Protein AF-A0A5K1UID8-F1 (afdb_monomer_lite)

Organism: Entamoeba histolytica (NCBI:txid5759)

Structure (mmCIF, N/CA/C/O backbone):
data_AF-A0A5K1UID8-F1
#
_entry.id   AF-A0A5K1UID8-F1
#
loop_
_atom_site.group_PDB
_atom_site.id
_atom_site.type_symbol
_atom_site.label_atom_id
_atom_site.label_alt_id
_atom_site.label_comp_id
_atom_site.label_asym_id
_atom_site.label_entity_id
_atom_site.label_seq_id
_atom_site.pdbx_PDB_ins_code
_atom_site.Cartn_x
_atom_site.Cartn_y
_atom_site.Cartn_z
_atom_site.occupancy
_atom_site.B_iso_or_equiv
_atom_site.auth_seq_id
_atom_site.auth_comp_id
_atom_site.auth_asym_id
_atom_site.auth_atom_id
_atom_site.pdbx_PDB_model_num
ATOM 1 N N . MET A 1 1 ? -21.980 35.650 22.341 1.00 39.50 1 MET A N 1
ATOM 2 C CA . MET A 1 1 ? -20.637 35.031 22.279 1.00 39.50 1 MET A CA 1
ATOM 3 C C . MET A 1 1 ? -20.771 33.694 21.567 1.00 39.50 1 MET A C 1
ATOM 5 O O . MET A 1 1 ? -21.326 32.776 22.148 1.00 39.50 1 MET A O 1
ATOM 9 N N . GLN A 1 2 ? -20.357 33.592 20.302 1.00 37.62 2 GLN A N 1
ATOM 10 C CA . GLN A 1 2 ? -20.292 32.296 19.619 1.00 37.62 2 GLN A CA 1
ATOM 11 C C . GLN A 1 2 ? -19.053 31.557 20.128 1.00 37.62 2 GLN A C 1
ATOM 13 O O . GLN A 1 2 ? -17.926 32.014 19.925 1.00 37.62 2 GLN A O 1
ATOM 18 N N . SER A 1 3 ? -19.278 30.456 20.845 1.00 41.44 3 SER A N 1
ATOM 19 C CA . SER A 1 3 ? -18.225 29.521 21.232 1.00 41.44 3 SER A CA 1
ATOM 20 C C . SER A 1 3 ? -17.534 29.035 19.960 1.00 41.44 3 SER A C 1
ATOM 22 O O . SER A 1 3 ? -18.151 28.397 19.108 1.00 41.44 3 SER A O 1
ATOM 24 N N . ARG A 1 4 ? -16.256 29.383 19.791 1.00 48.09 4 ARG A N 1
ATOM 25 C CA . ARG A 1 4 ? -15.415 28.764 18.768 1.00 48.09 4 ARG A CA 1
ATOM 26 C C . ARG A 1 4 ? -15.141 27.347 19.255 1.00 48.09 4 ARG A C 1
ATOM 28 O O . ARG A 1 4 ? -14.232 27.158 20.062 1.00 48.09 4 ARG A O 1
ATOM 35 N N . TYR A 1 5 ? -15.926 26.374 18.797 1.00 47.56 5 TYR A N 1
ATOM 36 C CA . TYR A 1 5 ? -15.582 24.966 18.955 1.00 47.56 5 TYR A CA 1
ATOM 37 C C . TYR A 1 5 ? -14.181 24.771 18.367 1.00 47.56 5 TYR A C 1
ATOM 39 O O . TYR A 1 5 ? -13.972 24.874 17.158 1.00 47.56 5 TYR A O 1
ATOM 47 N N . LYS A 1 6 ? -13.185 24.580 19.238 1.00 44.62 6 LYS A N 1
ATOM 48 C CA . LYS A 1 6 ? -11.867 24.110 18.821 1.00 44.62 6 LYS A CA 1
ATOM 49 C C . LYS A 1 6 ? -12.066 22.653 18.438 1.00 44.62 6 LYS A C 1
ATOM 51 O O . LYS A 1 6 ? -12.078 21.795 19.312 1.00 44.62 6 LYS A O 1
ATOM 56 N N . ILE A 1 7 ? -12.274 22.406 17.149 1.00 52.72 7 ILE A N 1
ATOM 57 C CA . ILE A 1 7 ? -12.273 21.057 16.591 1.00 52.72 7 ILE A CA 1
ATOM 58 C C . ILE A 1 7 ? -10.894 20.482 16.908 1.00 52.72 7 ILE A C 1
ATOM 60 O O . ILE A 1 7 ? -9.879 20.954 16.388 1.00 52.72 7 ILE A O 1
ATOM 64 N N . GLN A 1 8 ? -10.841 19.544 17.852 1.00 56.47 8 GLN A N 1
ATOM 65 C CA . GLN A 1 8 ? -9.625 18.784 18.080 1.00 56.47 8 GLN A CA 1
ATOM 66 C C . GLN A 1 8 ? -9.397 17.913 16.840 1.00 56.47 8 GLN A C 1
ATOM 68 O O . GLN A 1 8 ? -10.352 17.319 16.336 1.00 56.47 8 GLN A O 1
ATOM 73 N N . PRO A 1 9 ? -8.170 17.865 16.298 1.00 63.59 9 PRO A N 1
ATOM 74 C CA . PRO A 1 9 ? -7.879 16.971 15.191 1.00 63.59 9 PRO A CA 1
ATOM 75 C C . PRO A 1 9 ? -8.145 15.529 15.635 1.00 63.59 9 PRO A C 1
ATOM 77 O O . PRO A 1 9 ? -7.718 15.129 16.719 1.00 63.59 9 PRO A O 1
ATOM 80 N N . LEU A 1 10 ? -8.863 14.770 14.804 1.00 72.56 10 LEU A N 1
ATOM 81 C CA . LEU A 1 10 ? -9.119 13.353 15.054 1.00 72.56 10 LEU A CA 1
ATOM 82 C C . LEU A 1 10 ? -7.783 12.606 15.223 1.00 72.56 10 LEU A C 1
ATOM 84 O O . LEU A 1 10 ? -6.843 12.879 14.460 1.00 72.56 10 LEU A O 1
ATOM 88 N N . PRO A 1 11 ? -7.681 11.663 16.179 1.00 83.56 11 PRO A N 1
ATOM 89 C CA . PRO A 1 11 ? -6.499 10.823 16.330 1.00 83.56 11 PRO A CA 1
ATOM 90 C C . PRO A 1 11 ? -6.150 10.163 14.996 1.00 83.56 11 PRO A C 1
ATOM 92 O O . PRO A 1 11 ? -6.975 9.463 14.409 1.00 83.56 11 PRO A O 1
ATOM 95 N N . THR A 1 12 ? -4.946 10.437 14.498 1.00 88.62 12 THR A N 1
ATOM 96 C CA . THR A 1 12 ? -4.476 9.968 13.193 1.00 88.62 12 THR A CA 1
ATOM 97 C C . THR A 1 12 ? -3.297 9.028 13.382 1.00 88.62 12 THR A C 1
ATOM 99 O O . THR A 1 12 ? -2.334 9.378 14.062 1.00 88.62 12 THR A O 1
ATOM 102 N N . PHE A 1 13 ? -3.364 7.866 12.747 1.00 90.00 13 PHE A N 1
ATOM 103 C CA . PHE A 1 13 ? -2.338 6.834 12.765 1.00 90.00 13 PHE A CA 1
ATOM 104 C C . PHE A 1 13 ? -1.839 6.585 11.354 1.00 90.00 13 PHE A C 1
ATOM 106 O O . PHE A 1 13 ? -2.606 6.653 10.395 1.00 90.00 13 PHE A O 1
ATOM 113 N N . ILE A 1 14 ? -0.555 6.278 11.238 1.00 90.56 14 ILE A N 1
ATOM 114 C CA . ILE A 1 14 ? 0.063 5.874 9.982 1.00 90.56 14 ILE A CA 1
ATOM 115 C C . ILE A 1 14 ? 0.404 4.397 10.115 1.00 90.56 14 ILE A C 1
ATOM 117 O O . ILE A 1 14 ? 1.067 4.000 11.072 1.00 90.56 14 ILE A O 1
ATOM 121 N N . ILE A 1 15 ? -0.070 3.596 9.168 1.00 91.75 15 ILE A N 1
ATOM 122 C CA . ILE A 1 15 ? 0.307 2.193 9.045 1.00 91.75 15 ILE A CA 1
ATOM 123 C C . ILE A 1 15 ? 1.181 2.024 7.809 1.00 91.75 15 ILE A C 1
ATOM 125 O O . ILE A 1 15 ? 0.812 2.404 6.698 1.00 91.75 15 ILE A O 1
ATOM 129 N N . GLU A 1 16 ? 2.358 1.448 8.019 1.00 91.88 16 GLU A N 1
ATOM 130 C CA . GLU A 1 16 ? 3.262 1.100 6.931 1.00 91.88 16 GLU A CA 1
ATOM 131 C C . GLU A 1 16 ? 2.808 -0.219 6.298 1.00 91.88 16 GLU A C 1
ATOM 133 O O . GLU A 1 16 ? 2.591 -1.215 7.002 1.00 91.88 16 GLU A O 1
ATOM 138 N N . VAL A 1 17 ? 2.694 -0.232 4.971 1.00 92.00 17 VAL A N 1
ATOM 139 C CA . VAL A 1 17 ? 2.415 -1.436 4.181 1.00 92.00 17 VAL A CA 1
ATOM 140 C C . VAL A 1 17 ? 3.518 -1.680 3.161 1.00 92.00 17 VAL A C 1
ATOM 142 O O . VAL A 1 17 ? 4.075 -0.735 2.603 1.00 92.00 17 VAL A O 1
ATOM 145 N N . THR A 1 18 ? 3.840 -2.942 2.898 1.00 91.19 18 THR A N 1
ATOM 146 C CA . THR A 1 18 ? 4.693 -3.326 1.762 1.00 91.19 18 THR A CA 1
ATOM 147 C C . THR A 1 18 ? 3.890 -3.358 0.459 1.00 91.19 18 THR A C 1
ATOM 149 O O . THR A 1 18 ? 2.659 -3.288 0.462 1.00 91.19 18 THR A O 1
ATOM 152 N N . LEU A 1 19 ? 4.577 -3.484 -0.681 1.00 89.12 19 LEU A N 1
ATOM 153 C CA . LEU A 1 19 ? 3.916 -3.630 -1.980 1.00 89.12 19 LEU A CA 1
ATOM 154 C C . LEU A 1 19 ? 3.052 -4.902 -2.048 1.00 89.12 19 LEU A C 1
ATOM 156 O O . LEU A 1 19 ? 1.932 -4.847 -2.548 1.00 89.12 19 LEU A O 1
ATOM 160 N N . ASP A 1 20 ? 3.527 -6.017 -1.491 1.00 89.25 20 ASP A N 1
ATOM 161 C CA . ASP A 1 20 ? 2.752 -7.262 -1.412 1.00 89.25 20 ASP A CA 1
ATOM 162 C C . ASP A 1 20 ? 1.515 -7.098 -0.520 1.00 89.25 20 ASP A C 1
ATOM 164 O O . ASP A 1 20 ? 0.409 -7.485 -0.893 1.00 89.25 20 ASP A O 1
ATOM 168 N N . GLU A 1 21 ? 1.667 -6.460 0.643 1.00 92.00 21 GLU A N 1
ATOM 169 C CA . GLU A 1 21 ? 0.546 -6.168 1.542 1.00 92.00 21 GLU A CA 1
ATOM 170 C C . GLU A 1 21 ? -0.504 -5.267 0.877 1.00 92.00 21 GLU A C 1
ATOM 172 O O . GLU A 1 21 ? -1.702 -5.490 1.046 1.00 92.00 21 GLU A O 1
ATOM 177 N N . LEU A 1 22 ? -0.078 -4.285 0.076 1.00 90.75 22 LEU A N 1
ATOM 178 C CA . LEU A 1 22 ? -0.982 -3.398 -0.657 1.00 90.75 22 LEU A CA 1
ATOM 179 C C . LEU A 1 22 ? -1.880 -4.172 -1.638 1.00 90.75 22 LEU A C 1
ATOM 181 O O . LEU A 1 22 ? -3.071 -3.869 -1.756 1.00 90.75 22 LEU A O 1
ATOM 185 N N . PHE A 1 23 ? -1.314 -5.170 -2.324 1.00 88.94 23 PHE A N 1
ATOM 186 C CA . PHE A 1 23 ? -2.006 -6.005 -3.312 1.00 88.94 23 PHE A CA 1
ATOM 187 C C . PHE A 1 23 ? -2.558 -7.322 -2.745 1.00 88.94 23 PHE A C 1
ATOM 189 O O . PHE A 1 23 ? -3.042 -8.158 -3.512 1.00 88.94 23 PHE A O 1
ATOM 196 N N . SER A 1 24 ? -2.516 -7.514 -1.429 1.00 90.12 24 SER A N 1
ATOM 197 C CA . SER A 1 24 ? -3.116 -8.667 -0.756 1.00 90.12 24 SER A CA 1
ATOM 198 C C . SER A 1 24 ? -4.638 -8.527 -0.618 1.00 90.12 24 SER A C 1
ATOM 200 O O . SER A 1 24 ? -5.182 -7.422 -0.603 1.00 90.12 24 SER A O 1
ATOM 202 N N . ASP A 1 25 ? -5.337 -9.655 -0.463 1.00 91.06 25 ASP A N 1
ATOM 203 C CA . ASP A 1 25 ? -6.791 -9.674 -0.230 1.00 91.06 25 ASP A CA 1
ATOM 204 C C . ASP A 1 25 ? -7.161 -9.072 1.133 1.00 91.06 25 ASP A C 1
ATOM 206 O O . ASP A 1 25 ? -8.198 -8.423 1.282 1.00 91.06 25 ASP A O 1
ATOM 210 N N . SER A 1 26 ? -6.304 -9.256 2.138 1.00 94.00 26 SER A N 1
ATOM 211 C CA . SER A 1 26 ? -6.458 -8.655 3.461 1.00 94.00 26 SER A CA 1
ATOM 212 C C . SER A 1 26 ? -5.133 -8.567 4.204 1.00 94.00 26 SER A C 1
ATOM 214 O O . SER A 1 26 ? -4.280 -9.438 4.037 1.00 94.00 26 SER A O 1
ATOM 216 N N . ILE A 1 27 ? -5.010 -7.582 5.091 1.00 94.56 27 ILE A N 1
ATOM 217 C CA . ILE A 1 27 ? -3.907 -7.476 6.052 1.00 94.56 27 ILE A CA 1
ATOM 218 C C . ILE A 1 27 ? -4.445 -7.150 7.442 1.00 94.56 27 ILE A C 1
ATOM 220 O O . ILE A 1 27 ? -5.496 -6.525 7.575 1.00 94.56 27 ILE A O 1
ATOM 224 N N . THR A 1 28 ? -3.676 -7.502 8.469 1.00 95.62 28 THR A N 1
ATOM 225 C CA . THR A 1 28 ? -3.929 -7.065 9.844 1.00 95.62 28 THR A CA 1
ATOM 226 C C . THR A 1 28 ? -2.770 -6.195 10.309 1.00 95.62 28 THR A C 1
ATOM 228 O O . THR A 1 28 ? -1.611 -6.594 10.195 1.00 95.62 28 THR A O 1
ATOM 231 N N . LYS A 1 29 ? -3.072 -5.001 10.825 1.00 94.44 29 LYS A N 1
ATOM 232 C CA . LYS A 1 29 ? -2.088 -4.094 11.431 1.00 94.44 29 LYS A CA 1
ATOM 233 C C . LYS A 1 29 ? -2.525 -3.746 12.844 1.00 94.44 29 LYS A C 1
ATOM 235 O O . LYS A 1 29 ? -3.684 -3.406 13.061 1.00 94.44 29 LYS A O 1
ATOM 240 N N . THR A 1 30 ? -1.593 -3.798 13.781 1.00 93.62 30 THR A N 1
ATOM 241 C CA . THR A 1 30 ? -1.840 -3.419 15.172 1.00 93.62 30 THR A CA 1
ATOM 242 C C . THR A 1 30 ? -1.420 -1.970 15.385 1.00 93.62 30 THR A C 1
ATOM 244 O O . THR A 1 30 ? -0.309 -1.588 15.018 1.00 93.62 30 THR A O 1
ATOM 247 N N . ILE A 1 31 ? -2.293 -1.165 15.987 1.00 92.19 31 ILE A N 1
ATOM 248 C CA . ILE A 1 31 ? -1.972 0.192 16.449 1.00 92.19 31 ILE A CA 1
ATOM 249 C C . ILE A 1 31 ? -2.069 0.264 17.972 1.00 92.19 31 ILE A C 1
ATOM 251 O O . ILE A 1 31 ? -2.811 -0.499 18.588 1.00 92.19 31 ILE A O 1
ATOM 255 N N . GLU A 1 32 ? -1.350 1.203 18.579 1.00 91.31 32 GLU A N 1
ATOM 256 C CA . GLU A 1 32 ? -1.477 1.516 20.002 1.00 91.31 32 GLU A CA 1
ATOM 257 C C . GLU A 1 32 ? -2.296 2.800 20.181 1.00 91.31 32 GLU A C 1
ATOM 259 O O . GLU A 1 32 ? -1.949 3.848 19.637 1.00 91.31 32 GLU A O 1
ATOM 264 N N . TYR A 1 33 ? -3.384 2.734 20.948 1.00 87.06 33 TYR A N 1
ATOM 265 C CA . TYR A 1 33 ? -4.240 3.876 21.264 1.00 87.06 33 TYR A CA 1
ATOM 266 C C . TYR A 1 33 ? -4.686 3.827 22.725 1.00 87.06 33 TYR A C 1
ATOM 268 O O . TYR A 1 33 ? -5.260 2.837 23.170 1.00 87.06 33 TYR A O 1
ATOM 276 N N . ASN A 1 34 ? -4.442 4.908 23.475 1.00 86.56 34 ASN A N 1
ATOM 277 C CA . ASN A 1 34 ? -4.769 5.017 24.903 1.00 86.56 34 ASN A CA 1
ATOM 278 C C . ASN A 1 34 ? -4.269 3.818 25.737 1.00 86.56 34 ASN A C 1
ATOM 280 O O . ASN A 1 34 ? -5.002 3.293 26.573 1.00 86.56 34 ASN A O 1
ATOM 284 N N . SER A 1 35 ? -3.028 3.382 25.489 1.00 86.94 35 SER A N 1
ATOM 285 C CA . SER A 1 35 ? -2.397 2.224 26.145 1.00 86.94 35 SER A CA 1
ATOM 286 C C . SER A 1 35 ? -3.081 0.874 25.877 1.00 86.94 35 SER A C 1
ATOM 288 O O . SER A 1 35 ? -2.831 -0.098 26.590 1.00 86.94 35 SER A O 1
ATOM 290 N N . CYS A 1 36 ? -3.926 0.798 24.846 1.00 84.38 36 CYS A N 1
ATOM 291 C CA . CYS A 1 36 ? -4.514 -0.434 24.331 1.00 84.38 36 CYS A CA 1
ATOM 292 C C . CYS A 1 36 ? -3.968 -0.732 22.933 1.00 84.38 36 CYS A C 1
ATOM 294 O O . CYS A 1 36 ? -3.801 0.176 22.118 1.00 84.38 36 CYS A O 1
ATOM 296 N N . TYR A 1 37 ? -3.759 -2.012 22.632 1.00 90.44 37 TYR A N 1
ATOM 297 C CA . TYR A 1 37 ? -3.462 -2.468 21.277 1.00 90.44 37 TYR A CA 1
ATOM 298 C C . TYR A 1 37 ? -4.759 -2.807 20.546 1.00 90.44 37 TYR A C 1
ATOM 300 O O . TYR A 1 37 ? -5.635 -3.475 21.097 1.00 90.44 37 TYR A O 1
ATOM 308 N N . ILE A 1 38 ? -4.884 -2.322 19.315 1.00 89.94 38 ILE A N 1
ATOM 309 C CA . ILE A 1 38 ? -6.054 -2.522 18.464 1.00 89.94 38 ILE A CA 1
ATOM 310 C C . ILE A 1 38 ? -5.583 -3.167 17.172 1.00 89.94 38 ILE A C 1
ATOM 312 O O . ILE A 1 38 ? -4.796 -2.570 16.437 1.00 89.94 38 ILE A O 1
ATOM 316 N N . ASP A 1 39 ? -6.107 -4.350 16.876 1.00 92.81 39 ASP A N 1
ATOM 317 C CA . ASP A 1 39 ? -5.901 -5.000 15.589 1.00 92.81 39 ASP A CA 1
ATOM 318 C C . ASP A 1 39 ? -6.915 -4.479 14.571 1.00 92.81 39 ASP A C 1
ATOM 320 O O . ASP A 1 39 ? -8.130 -4.563 14.759 1.00 92.81 39 ASP A O 1
ATOM 324 N N . ILE A 1 40 ? -6.403 -3.940 13.470 1.00 91.19 40 ILE A N 1
ATOM 325 C CA . ILE A 1 40 ? -7.187 -3.430 12.352 1.00 91.19 40 ILE A CA 1
ATOM 326 C C . ILE A 1 40 ? -7.066 -4.430 11.212 1.00 91.19 40 ILE A C 1
ATOM 328 O O . ILE A 1 40 ? -5.987 -4.592 10.641 1.00 91.19 40 ILE A O 1
ATOM 332 N N . ASN A 1 41 ? -8.176 -5.073 10.861 1.00 93.12 41 ASN A N 1
ATOM 333 C CA . ASN A 1 41 ? -8.262 -5.894 9.659 1.00 93.12 41 ASN A CA 1
ATOM 334 C C . ASN A 1 41 ? -8.697 -5.023 8.473 1.00 93.12 41 ASN A C 1
ATOM 336 O O . ASN A 1 41 ? -9.725 -4.347 8.533 1.00 93.12 41 ASN A O 1
ATOM 340 N N . ILE A 1 42 ? -7.904 -5.032 7.407 1.00 92.69 42 ILE A N 1
ATOM 341 C CA . ILE A 1 42 ? -8.082 -4.197 6.221 1.00 92.69 42 ILE A CA 1
ATOM 342 C C . ILE A 1 42 ? -8.239 -5.122 5.026 1.00 92.69 42 ILE A C 1
ATOM 344 O O . ILE A 1 42 ? -7.276 -5.740 4.576 1.00 92.69 42 ILE A O 1
ATOM 348 N N . SER A 1 43 ? -9.454 -5.208 4.496 1.00 91.88 43 SER A N 1
ATOM 349 C CA . SER A 1 43 ? -9.736 -5.967 3.277 1.00 91.88 43 SER A CA 1
ATOM 350 C C . SER A 1 43 ? -9.407 -5.134 2.041 1.00 91.88 43 SER A C 1
ATOM 352 O O . SER A 1 43 ? -9.847 -3.997 1.937 1.00 91.88 43 SER A O 1
ATOM 354 N N . ASN A 1 44 ? -8.698 -5.700 1.069 1.00 90.00 44 ASN A N 1
ATOM 355 C CA . ASN A 1 44 ? -8.267 -5.033 -0.163 1.00 90.00 44 ASN A CA 1
ATOM 356 C C . ASN A 1 44 ? -7.578 -3.670 0.085 1.00 90.00 44 ASN A C 1
ATOM 358 O O . ASN A 1 44 ? -8.121 -2.631 -0.309 1.00 90.00 44 ASN A O 1
ATOM 362 N N . PRO A 1 45 ? -6.383 -3.634 0.706 1.00 90.25 45 PRO A N 1
ATOM 363 C CA . PRO A 1 45 ? -5.713 -2.391 1.107 1.00 90.25 45 PRO A CA 1
ATOM 364 C C . PRO A 1 45 ? -5.520 -1.378 -0.030 1.00 90.25 45 PRO A C 1
ATOM 366 O O . PRO A 1 45 ? -5.626 -0.172 0.196 1.00 90.25 45 PRO A O 1
ATOM 369 N N . LYS A 1 46 ? -5.351 -1.853 -1.273 1.00 88.25 46 LYS A N 1
ATOM 370 C CA . LYS A 1 46 ? -5.331 -1.044 -2.508 1.00 88.25 46 LYS A CA 1
ATOM 371 C C . LYS A 1 46 ? -6.535 -0.111 -2.716 1.00 88.25 46 LYS A C 1
ATOM 373 O O . LYS A 1 46 ? -6.481 0.782 -3.555 1.00 88.25 46 LYS A O 1
ATOM 378 N N . ASN A 1 47 ? -7.629 -0.294 -1.980 1.00 86.88 47 ASN A N 1
ATOM 379 C CA . ASN A 1 47 ? -8.805 0.573 -2.053 1.00 86.88 47 ASN A CA 1
ATOM 380 C C . ASN A 1 47 ? -8.738 1.779 -1.098 1.00 86.88 47 ASN A C 1
ATOM 382 O O . ASN A 1 47 ? -9.562 2.683 -1.216 1.00 86.88 47 ASN A O 1
ATOM 386 N N . TYR A 1 48 ? -7.765 1.824 -0.183 1.00 83.56 48 TYR A N 1
ATOM 387 C CA . TYR A 1 48 ? -7.680 2.810 0.903 1.00 83.56 48 TYR A CA 1
ATOM 388 C C . TYR A 1 48 ? -6.435 3.704 0.810 1.00 83.56 48 TYR A C 1
ATOM 390 O O . TYR A 1 48 ? -5.762 3.991 1.798 1.00 83.56 48 TYR A O 1
ATOM 398 N N . LEU A 1 49 ? -6.117 4.157 -0.400 1.00 76.31 49 LEU A N 1
ATOM 399 C CA . LEU A 1 49 ? -4.845 4.819 -0.724 1.00 76.31 49 LEU A CA 1
ATOM 400 C C . LEU A 1 49 ? -4.691 6.224 -0.126 1.00 76.31 49 LEU A C 1
ATOM 402 O O . LEU A 1 49 ? -3.578 6.719 0.014 1.00 76.31 49 LEU A O 1
ATOM 406 N N . GLU A 1 50 ? -5.802 6.865 0.234 1.00 74.50 50 GLU A N 1
ATOM 407 C CA . GLU A 1 50 ? -5.821 8.165 0.922 1.00 74.50 50 GLU A CA 1
ATOM 408 C C . GLU A 1 50 ? -6.055 8.023 2.436 1.00 74.50 50 GLU A C 1
ATOM 410 O O . GLU A 1 50 ? -6.212 9.020 3.143 1.00 74.50 50 GLU A O 1
ATOM 415 N N . GLY A 1 51 ? -6.071 6.786 2.938 1.00 83.31 51 GLY A N 1
ATOM 416 C CA . GLY A 1 51 ? -6.486 6.463 4.293 1.00 83.31 51 GLY A CA 1
ATOM 417 C C . GLY A 1 51 ? -7.991 6.230 4.433 1.00 83.31 51 GLY A C 1
ATOM 418 O O . GLY A 1 51 ? -8.768 6.325 3.481 1.00 83.31 51 GLY A O 1
ATOM 419 N N . PHE A 1 52 ? -8.402 5.872 5.641 1.00 85.19 52 PHE A N 1
ATOM 420 C CA . PHE A 1 52 ? -9.775 5.532 5.993 1.00 85.19 52 PHE A CA 1
ATOM 421 C C . PHE A 1 52 ? -10.031 5.787 7.476 1.00 85.19 52 PHE A C 1
ATOM 423 O O . PHE A 1 52 ? -9.108 5.980 8.263 1.00 85.19 52 PHE A O 1
ATOM 430 N N . SER A 1 53 ? -11.301 5.802 7.865 1.00 87.06 53 SER A N 1
ATOM 431 C CA . SER A 1 53 ? -11.701 5.965 9.260 1.00 87.06 53 SER A CA 1
ATOM 432 C C . SER A 1 53 ? -12.202 4.650 9.833 1.00 87.06 53 SER A C 1
ATOM 434 O O . SER A 1 53 ? -12.905 3.904 9.152 1.00 87.06 53 SER A O 1
ATOM 436 N N . ILE A 1 54 ? -11.889 4.407 11.102 1.00 84.75 54 ILE A N 1
ATOM 437 C CA . ILE A 1 54 ? -12.466 3.316 11.887 1.00 84.75 54 ILE A CA 1
ATOM 438 C C . ILE A 1 54 ? -13.135 3.875 13.138 1.00 84.75 54 ILE A C 1
ATOM 440 O O . ILE A 1 54 ? -12.681 4.869 13.706 1.00 84.75 54 ILE A O 1
ATOM 444 N N . CYS A 1 55 ? -14.206 3.223 13.579 1.00 82.19 55 CYS A N 1
ATOM 445 C CA . CYS A 1 55 ? -14.849 3.528 14.851 1.00 82.19 55 CYS A CA 1
ATOM 446 C C . CYS A 1 55 ? -14.324 2.569 15.922 1.00 82.19 55 CYS A C 1
ATOM 448 O O . CYS A 1 55 ? -14.420 1.353 15.759 1.00 82.19 55 CYS A O 1
ATOM 450 N N . PHE A 1 56 ? -13.802 3.103 17.025 1.00 81.94 56 PHE A N 1
ATOM 451 C CA . PHE A 1 56 ? -13.326 2.316 18.159 1.00 81.94 56 PHE A CA 1
ATOM 452 C C . PHE A 1 56 ? -13.681 2.999 19.481 1.00 81.94 56 PHE A C 1
ATOM 454 O O . PHE A 1 56 ? -13.356 4.167 19.681 1.00 81.94 56 PHE A O 1
ATOM 461 N N . ALA A 1 57 ? -14.339 2.270 20.390 1.00 78.56 57 ALA A N 1
ATOM 462 C CA . ALA A 1 57 ? -14.717 2.751 21.725 1.00 78.56 57 ALA A CA 1
ATOM 463 C C . ALA A 1 57 ? -15.347 4.164 21.714 1.00 78.56 57 ALA A C 1
ATOM 465 O O . ALA A 1 57 ? -14.899 5.061 22.426 1.00 78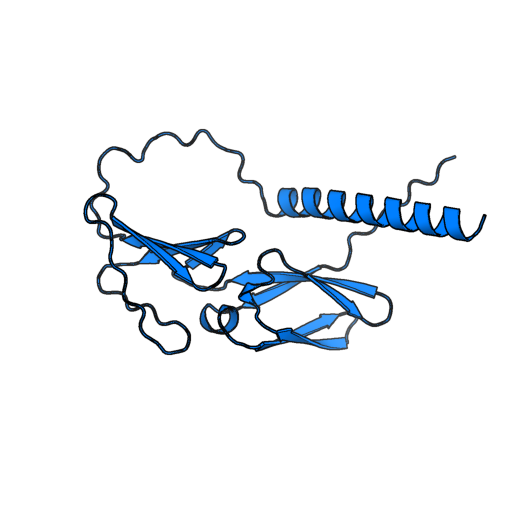.56 57 ALA A O 1
ATOM 466 N N . SER A 1 58 ? -16.352 4.367 20.853 1.00 79.25 58 SER A N 1
ATOM 467 C CA . SER A 1 58 ? -17.056 5.647 20.645 1.00 79.25 58 SER A CA 1
ATOM 468 C C . SER A 1 58 ? -16.206 6.800 20.087 1.00 79.25 58 SER A C 1
ATOM 470 O O . SER A 1 58 ? -1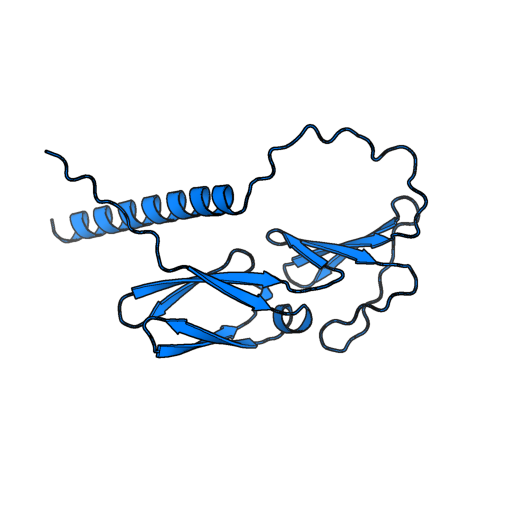6.676 7.933 20.043 1.00 79.25 58 SER A O 1
ATOM 472 N N . ASN A 1 59 ? -14.984 6.526 19.625 1.00 80.62 59 ASN A N 1
ATOM 473 C CA . ASN A 1 59 ? -14.118 7.481 18.937 1.00 80.62 59 ASN A CA 1
ATOM 474 C C . ASN A 1 59 ? -13.965 7.112 17.459 1.00 80.62 59 ASN A C 1
ATOM 476 O O . ASN A 1 59 ? -14.020 5.938 17.087 1.00 80.62 59 ASN A O 1
ATOM 480 N N . VAL A 1 60 ? -13.722 8.119 16.622 1.00 84.06 60 VAL A N 1
ATOM 481 C CA . VAL A 1 60 ? -13.320 7.928 15.225 1.00 84.06 60 VAL A CA 1
ATOM 482 C C . VAL A 1 60 ? -11.809 8.100 15.137 1.00 84.06 60 VAL A C 1
ATOM 484 O O . VAL A 1 60 ? -11.279 9.156 15.480 1.00 84.06 60 VAL A O 1
ATOM 487 N N . LEU A 1 61 ? -11.117 7.060 14.679 1.00 87.25 61 LEU A N 1
ATOM 488 C CA . LEU A 1 61 ? -9.681 7.085 14.415 1.00 87.25 61 LEU A CA 1
ATOM 489 C C . LEU A 1 61 ? -9.466 7.189 12.906 1.00 87.25 61 LEU A C 1
ATOM 491 O O . LEU A 1 61 ? -10.159 6.530 12.128 1.00 87.25 61 LEU A O 1
ATOM 495 N N . PHE A 1 62 ? -8.512 8.013 12.489 1.00 88.94 62 PHE A N 1
ATOM 496 C CA . PHE A 1 62 ? -8.116 8.130 11.091 1.00 88.94 62 PHE A CA 1
ATOM 497 C C . PHE A 1 62 ? -6.843 7.325 10.844 1.00 88.94 62 PHE A C 1
ATOM 499 O O . PHE A 1 62 ? -5.859 7.478 11.562 1.00 88.94 62 PHE A O 1
ATOM 506 N N . ILE A 1 63 ? -6.863 6.464 9.836 1.00 89.75 63 ILE A N 1
ATOM 507 C CA . ILE A 1 63 ? -5.766 5.574 9.474 1.00 89.75 63 ILE A CA 1
ATOM 508 C C . ILE A 1 63 ? -5.261 5.985 8.097 1.00 89.75 63 ILE A C 1
ATOM 510 O O . ILE A 1 63 ? -6.014 5.961 7.130 1.00 89.75 63 ILE A O 1
ATOM 514 N N . ILE A 1 64 ? -3.989 6.347 7.997 1.00 89.19 64 ILE A N 1
ATOM 515 C CA . ILE A 1 64 ? -3.299 6.642 6.741 1.00 89.19 64 ILE A CA 1
ATOM 516 C C . ILE A 1 64 ? -2.446 5.432 6.384 1.00 89.19 64 ILE A C 1
ATOM 518 O O . ILE A 1 64 ? -1.688 4.936 7.216 1.00 89.19 64 ILE A O 1
ATOM 522 N N . ILE A 1 65 ? -2.558 4.975 5.139 1.00 88.31 65 ILE A N 1
ATOM 523 C CA . ILE A 1 65 ? -1.704 3.921 4.599 1.00 88.31 65 ILE A CA 1
ATOM 524 C C . ILE A 1 65 ? -0.491 4.570 3.940 1.00 88.31 65 ILE A C 1
ATOM 526 O O . ILE A 1 65 ? -0.639 5.396 3.040 1.00 88.31 65 ILE A O 1
ATOM 530 N N . GLU A 1 66 ? 0.705 4.178 4.368 1.00 89.12 66 GLU A N 1
ATOM 531 C CA . GLU A 1 66 ? 1.961 4.594 3.750 1.00 89.12 66 GLU A CA 1
ATOM 532 C C . GLU A 1 66 ? 2.675 3.381 3.149 1.00 89.12 66 GLU A C 1
ATOM 534 O O . GLU A 1 66 ? 2.928 2.387 3.829 1.00 89.12 66 GLU A O 1
ATOM 539 N N . LEU A 1 67 ? 2.993 3.453 1.854 1.00 89.44 67 LEU A N 1
ATOM 540 C CA . LEU A 1 67 ? 3.754 2.404 1.182 1.00 89.44 67 LEU A CA 1
ATOM 541 C C . LEU A 1 67 ? 5.234 2.523 1.550 1.00 89.44 67 LEU A C 1
ATOM 543 O O . LEU A 1 67 ? 5.890 3.508 1.206 1.00 89.44 67 LEU A O 1
ATOM 547 N N . LYS A 1 68 ? 5.769 1.475 2.168 1.00 89.19 68 LYS A N 1
ATOM 548 C CA . LYS A 1 68 ? 7.191 1.316 2.447 1.00 89.19 68 LYS A CA 1
ATOM 549 C C . LYS A 1 68 ? 7.817 0.408 1.403 1.00 89.19 68 LYS A C 1
ATOM 551 O O . LYS A 1 68 ? 7.861 -0.811 1.559 1.00 89.19 68 LYS A O 1
ATOM 556 N N . ASP A 1 69 ? 8.302 1.022 0.332 1.00 86.25 69 ASP A N 1
ATOM 557 C CA . ASP A 1 69 ? 8.958 0.324 -0.765 1.00 86.25 69 ASP A CA 1
ATOM 558 C C . ASP A 1 69 ? 10.181 1.112 -1.261 1.00 86.25 69 A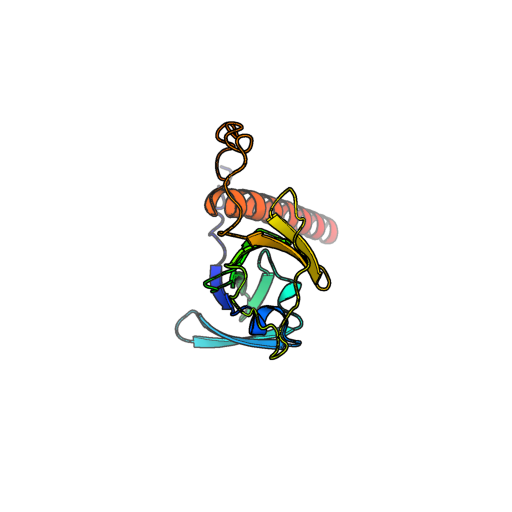SP A C 1
ATOM 560 O O . ASP A 1 69 ? 10.220 2.343 -1.221 1.00 86.25 69 ASP A O 1
ATOM 564 N N . ASN A 1 70 ? 11.217 0.394 -1.698 1.00 81.94 70 ASN A N 1
ATOM 565 C CA . ASN A 1 70 ? 12.473 0.998 -2.156 1.00 81.94 70 ASN A CA 1
ATOM 566 C C . ASN A 1 70 ? 12.411 1.466 -3.618 1.00 81.94 70 ASN A C 1
ATOM 568 O O . ASN A 1 70 ? 13.255 2.250 -4.058 1.00 81.94 70 ASN A O 1
ATOM 572 N N . ILE A 1 71 ? 11.453 0.947 -4.382 1.00 84.38 71 ILE A N 1
ATOM 573 C CA . ILE A 1 71 ? 11.270 1.202 -5.808 1.00 84.38 71 ILE A CA 1
ATOM 574 C C . ILE A 1 71 ? 10.097 2.151 -5.996 1.00 84.38 71 ILE A C 1
ATOM 576 O O . ILE A 1 71 ? 10.236 3.133 -6.724 1.00 84.38 71 ILE A O 1
ATOM 580 N N . PHE A 1 72 ? 8.968 1.867 -5.344 1.00 87.19 72 PHE A N 1
ATOM 581 C CA . PHE A 1 72 ? 7.711 2.570 -5.562 1.00 87.19 72 PHE A CA 1
ATOM 582 C C . PHE A 1 72 ? 7.373 3.570 -4.462 1.00 87.19 72 PHE A C 1
ATOM 584 O O . PHE A 1 72 ? 7.597 3.357 -3.276 1.00 87.19 72 PHE A O 1
ATOM 591 N N . LYS A 1 73 ? 6.735 4.659 -4.880 1.00 87.62 73 LYS A N 1
ATOM 592 C CA . LYS A 1 73 ? 6.040 5.611 -4.023 1.00 87.62 73 LYS A CA 1
ATOM 593 C C . LYS A 1 73 ? 4.584 5.674 -4.441 1.00 87.62 73 LYS A C 1
ATOM 595 O O . LYS A 1 73 ? 4.280 5.854 -5.621 1.00 87.62 73 LYS A O 1
ATOM 600 N N . LEU A 1 74 ? 3.694 5.569 -3.465 1.00 85.50 74 LEU A N 1
ATOM 601 C CA . LEU A 1 74 ? 2.263 5.725 -3.673 1.00 85.50 74 LEU A CA 1
ATOM 602 C C . LEU A 1 74 ? 1.887 7.214 -3.641 1.00 85.50 74 LEU A C 1
ATOM 604 O O . LEU A 1 74 ? 2.255 7.940 -2.718 1.00 85.50 74 LEU A O 1
ATOM 608 N N . LYS A 1 75 ? 1.166 7.679 -4.663 1.00 83.88 75 LYS A N 1
ATOM 609 C CA . LYS A 1 75 ? 0.636 9.042 -4.785 1.00 83.88 75 LYS A CA 1
ATOM 610 C C . LYS A 1 75 ? -0.827 8.967 -5.214 1.00 83.88 75 LYS A C 1
ATOM 612 O O . LYS A 1 75 ? -1.123 8.846 -6.399 1.00 83.88 75 LYS A O 1
ATOM 617 N N . GLY A 1 76 ? -1.745 9.031 -4.250 1.00 81.69 76 GLY A N 1
ATOM 618 C CA . GLY A 1 76 ? -3.166 8.805 -4.523 1.00 81.69 76 GLY A CA 1
ATOM 619 C C . GLY A 1 76 ? -3.372 7.404 -5.100 1.00 81.69 76 GLY A C 1
ATOM 620 O O . GLY A 1 76 ? -2.925 6.428 -4.510 1.00 81.69 76 GLY A O 1
ATOM 621 N N . ASN A 1 77 ? -3.981 7.303 -6.280 1.00 84.44 77 ASN A N 1
ATOM 622 C CA . ASN A 1 77 ? -4.188 6.035 -6.986 1.00 84.44 77 ASN A CA 1
ATOM 623 C C . ASN A 1 77 ? -3.067 5.645 -7.960 1.00 84.44 77 ASN A C 1
ATOM 625 O O . ASN A 1 77 ? -3.282 4.825 -8.858 1.00 84.44 77 ASN A O 1
ATOM 629 N N . GLU A 1 78 ? -1.881 6.229 -7.800 1.00 88.31 78 GLU A N 1
ATOM 630 C CA . GLU A 1 78 ? -0.750 5.998 -8.688 1.00 88.31 78 GLU A CA 1
ATOM 631 C C . GLU A 1 78 ? 0.478 5.486 -7.926 1.00 88.31 78 GLU A C 1
ATOM 633 O O . GLU A 1 78 ? 0.885 6.059 -6.916 1.00 88.31 78 GLU A O 1
ATOM 638 N N . LEU A 1 79 ? 1.103 4.426 -8.436 1.00 88.69 79 LEU A N 1
ATOM 639 C CA . LEU A 1 79 ? 2.397 3.923 -7.980 1.00 88.69 79 LEU A CA 1
ATOM 640 C C . LEU A 1 79 ? 3.483 4.409 -8.928 1.00 88.69 79 LEU A C 1
ATOM 642 O O . LEU A 1 79 ? 3.523 4.007 -10.086 1.00 88.69 79 LEU A O 1
ATOM 646 N N . HIS A 1 80 ? 4.378 5.249 -8.428 1.00 88.88 80 HIS A N 1
ATOM 647 C CA . HIS A 1 80 ? 5.487 5.807 -9.194 1.00 88.88 80 HIS A CA 1
ATOM 648 C C . HIS A 1 80 ? 6.787 5.185 -8.720 1.00 88.88 80 HIS A C 1
ATOM 650 O O . HIS A 1 80 ? 7.109 5.297 -7.539 1.00 88.88 80 HIS A O 1
ATOM 656 N N . GLY A 1 81 ? 7.545 4.556 -9.608 1.00 88.44 81 GLY A N 1
ATOM 657 C CA . GLY A 1 81 ? 8.804 3.927 -9.237 1.00 88.44 81 GLY A CA 1
ATOM 658 C C . GLY A 1 81 ? 9.912 4.083 -10.261 1.00 88.44 81 GLY A C 1
ATOM 659 O O . GLY A 1 81 ? 9.681 4.442 -11.414 1.00 88.44 81 GLY A O 1
ATOM 660 N N . TYR A 1 82 ? 11.132 3.794 -9.818 1.00 87.25 82 TYR A N 1
ATOM 661 C CA . TYR A 1 82 ? 12.326 3.816 -10.661 1.00 87.25 82 TYR A CA 1
ATOM 662 C C . TYR A 1 82 ? 13.103 2.513 -10.505 1.00 87.25 82 TYR A C 1
ATOM 664 O O . TYR A 1 82 ? 13.544 2.200 -9.397 1.00 87.25 82 TYR A O 1
ATOM 672 N N . CYS A 1 83 ? 13.363 1.808 -11.601 1.00 85.81 83 CYS A N 1
ATOM 673 C CA . CYS A 1 83 ? 14.138 0.566 -11.593 1.00 85.81 83 CYS A CA 1
ATOM 674 C C . CYS A 1 83 ? 15.261 0.594 -12.634 1.00 85.81 83 CYS A C 1
ATOM 676 O O . CYS A 1 83 ? 15.279 1.434 -13.535 1.00 85.81 83 CYS A O 1
ATOM 678 N N . THR A 1 84 ? 16.218 -0.316 -12.500 1.00 83.75 84 THR A N 1
ATOM 679 C CA . THR A 1 84 ? 17.127 -0.655 -13.604 1.00 83.75 84 THR A CA 1
ATOM 680 C C . THR A 1 84 ? 16.500 -1.745 -14.471 1.00 83.75 84 THR A C 1
ATOM 682 O O . THR A 1 84 ? 15.546 -2.407 -14.059 1.00 83.75 84 THR A O 1
ATOM 685 N N . SER A 1 85 ? 17.026 -1.920 -15.679 1.00 76.25 85 SER A N 1
ATOM 686 C CA . SER A 1 85 ? 16.569 -2.930 -16.646 1.00 76.25 85 SER A CA 1
ATOM 687 C C . SER A 1 85 ? 16.605 -4.363 -16.100 1.00 76.25 85 SER A C 1
ATOM 689 O O . SER A 1 85 ? 15.693 -5.146 -16.362 1.00 76.25 85 SER A O 1
ATOM 691 N N . ASP A 1 86 ? 17.604 -4.675 -15.274 1.00 79.25 86 ASP A N 1
ATOM 692 C CA . ASP A 1 86 ? 17.800 -6.013 -14.708 1.00 79.25 86 ASP A CA 1
ATOM 693 C C . ASP A 1 86 ? 17.139 -6.216 -13.335 1.00 79.25 86 ASP A C 1
ATOM 695 O O . ASP A 1 86 ? 17.186 -7.318 -12.785 1.00 79.25 86 ASP A O 1
ATOM 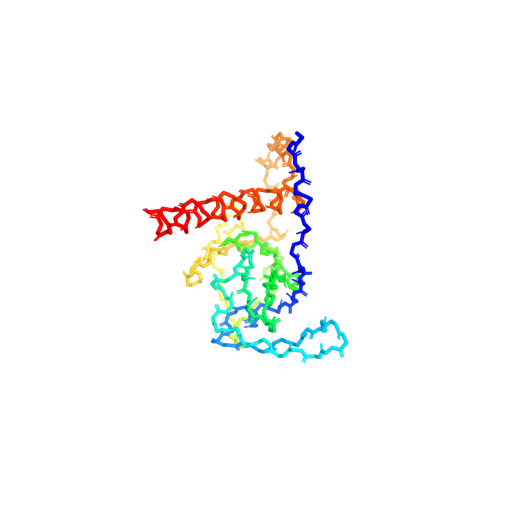699 N N . GLN A 1 87 ? 16.534 -5.178 -12.743 1.00 81.94 87 GLN A N 1
ATOM 700 C CA . GLN A 1 87 ? 15.948 -5.271 -11.406 1.00 81.94 87 GLN A CA 1
ATOM 701 C C . GLN A 1 87 ? 14.606 -6.022 -11.455 1.00 81.94 87 GLN A C 1
ATOM 703 O O . GLN A 1 87 ? 13.633 -5.500 -12.004 1.00 81.94 87 GLN A O 1
ATOM 708 N N . PRO A 1 88 ? 14.496 -7.227 -10.859 1.00 80.81 88 PRO A N 1
ATOM 709 C CA . PRO A 1 88 ? 13.223 -7.923 -10.802 1.00 80.81 88 PRO A CA 1
ATOM 710 C C . PRO A 1 88 ? 12.287 -7.198 -9.834 1.00 80.81 88 PRO A C 1
ATOM 712 O O . PRO A 1 88 ? 12.667 -6.878 -8.709 1.00 80.81 88 PRO A O 1
ATOM 715 N N . ILE A 1 89 ? 11.044 -6.990 -10.255 1.00 82.00 89 ILE A N 1
ATOM 716 C CA . ILE A 1 89 ? 9.971 -6.527 -9.375 1.00 82.00 89 ILE A CA 1
ATOM 717 C C . ILE A 1 89 ? 9.015 -7.689 -9.183 1.00 82.00 89 ILE A C 1
ATOM 719 O O . ILE A 1 89 ? 8.568 -8.315 -10.148 1.00 82.00 89 ILE A O 1
ATOM 723 N N . ILE A 1 90 ? 8.739 -7.988 -7.923 1.00 81.94 90 ILE A N 1
ATOM 724 C CA . ILE A 1 90 ? 7.891 -9.093 -7.510 1.00 81.94 90 ILE A CA 1
ATOM 725 C C . ILE A 1 90 ? 6.702 -8.486 -6.775 1.00 81.94 90 ILE A C 1
ATOM 727 O O . ILE A 1 90 ? 6.894 -7.640 -5.909 1.00 81.94 90 ILE A O 1
ATOM 731 N N . ILE A 1 91 ? 5.494 -8.894 -7.160 1.00 80.19 91 ILE A N 1
ATOM 732 C CA . ILE A 1 91 ? 4.247 -8.524 -6.484 1.00 80.19 91 ILE A CA 1
ATOM 733 C C . ILE A 1 91 ? 3.471 -9.812 -6.230 1.00 80.19 91 ILE A C 1
ATOM 735 O O . ILE A 1 91 ? 3.236 -10.589 -7.160 1.00 80.19 91 ILE A O 1
ATOM 739 N N . ASN A 1 92 ? 3.100 -10.062 -4.977 1.00 76.19 92 ASN A N 1
ATOM 740 C CA . ASN A 1 92 ? 2.452 -11.291 -4.515 1.00 76.19 92 ASN A CA 1
ATOM 741 C C . ASN A 1 92 ? 3.216 -12.553 -4.957 1.00 76.19 92 ASN A C 1
ATOM 743 O O . ASN A 1 92 ? 2.635 -13.513 -5.469 1.00 76.19 92 ASN A O 1
ATOM 747 N N . GLY A 1 93 ? 4.548 -12.523 -4.846 1.00 75.12 93 GLY A N 1
ATOM 748 C CA . GLY A 1 93 ? 5.422 -13.629 -5.255 1.00 75.12 93 GLY A CA 1
ATOM 749 C C . GLY A 1 93 ? 5.524 -13.859 -6.770 1.00 75.12 9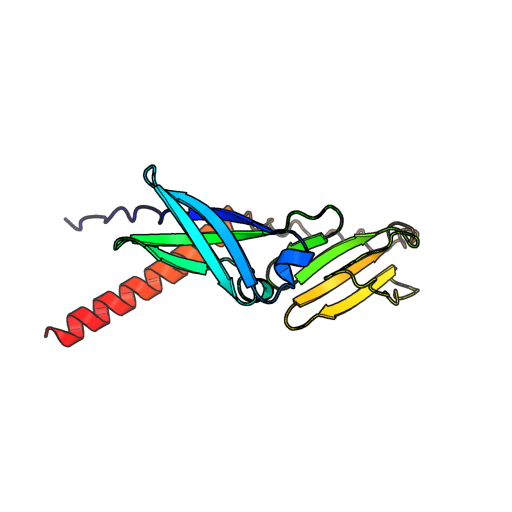3 GLY A C 1
ATOM 750 O O . GLY A 1 93 ? 6.224 -14.775 -7.201 1.00 75.12 93 GLY A O 1
ATOM 751 N N . LYS A 1 94 ? 4.870 -13.036 -7.600 1.00 82.00 94 LYS A N 1
ATOM 752 C CA . LYS A 1 94 ? 4.949 -13.118 -9.063 1.00 82.00 94 LYS A CA 1
ATOM 753 C C . LYS A 1 94 ? 5.885 -12.049 -9.602 1.00 82.00 94 LYS A C 1
ATOM 755 O O . LYS A 1 94 ? 5.714 -10.866 -9.318 1.00 82.00 94 LYS A O 1
ATOM 760 N N . LYS A 1 95 ? 6.854 -12.465 -10.420 1.00 83.50 95 LYS A N 1
ATOM 761 C CA . LYS A 1 95 ? 7.691 -11.533 -11.179 1.00 83.50 95 LYS A CA 1
ATOM 762 C C . LYS A 1 95 ? 6.813 -10.798 -12.189 1.00 83.50 95 LYS A C 1
ATOM 764 O O . LYS A 1 95 ? 6.111 -11.429 -12.978 1.00 83.50 95 LYS A O 1
ATOM 769 N N . ILE A 1 96 ? 6.855 -9.474 -12.153 1.00 80.94 96 ILE A N 1
ATOM 770 C CA . ILE A 1 96 ? 6.130 -8.631 -13.091 1.00 80.94 96 ILE A CA 1
ATOM 771 C C . ILE A 1 96 ? 7.053 -8.279 -14.251 1.00 80.94 96 ILE A C 1
ATOM 773 O O . ILE A 1 96 ? 8.143 -7.745 -14.057 1.00 80.94 96 ILE A O 1
ATOM 777 N N . GLU A 1 97 ? 6.595 -8.572 -15.463 1.00 80.94 97 GLU A N 1
ATOM 778 C CA . GLU A 1 97 ? 7.238 -8.115 -16.691 1.00 80.94 97 GLU A CA 1
ATOM 779 C C . GLU A 1 97 ? 6.696 -6.737 -17.087 1.00 80.94 97 GLU A C 1
ATOM 781 O O . GLU A 1 97 ? 5.478 -6.484 -17.034 1.00 80.94 97 GLU A O 1
ATOM 786 N N . PHE A 1 98 ? 7.622 -5.852 -17.459 1.00 80.25 98 PHE A N 1
ATOM 787 C CA . PHE A 1 98 ? 7.357 -4.479 -17.868 1.00 80.25 98 PHE A CA 1
ATOM 788 C C . PHE A 1 98 ? 7.879 -4.259 -19.280 1.00 80.25 98 PHE A C 1
ATOM 790 O O . PHE A 1 98 ? 9.080 -4.357 -19.531 1.00 80.25 98 PHE A O 1
ATOM 797 N N . ASP A 1 99 ? 6.968 -3.898 -20.175 1.00 83.06 99 ASP A N 1
ATOM 798 C CA . ASP A 1 99 ? 7.313 -3.427 -21.507 1.00 83.06 99 ASP A CA 1
ATOM 799 C C . ASP A 1 99 ? 7.511 -1.913 -21.443 1.00 83.06 99 ASP A C 1
ATOM 801 O O . ASP A 1 99 ? 6.552 -1.140 -21.369 1.00 83.06 99 ASP A O 1
ATOM 805 N N . PHE A 1 100 ? 8.770 -1.483 -2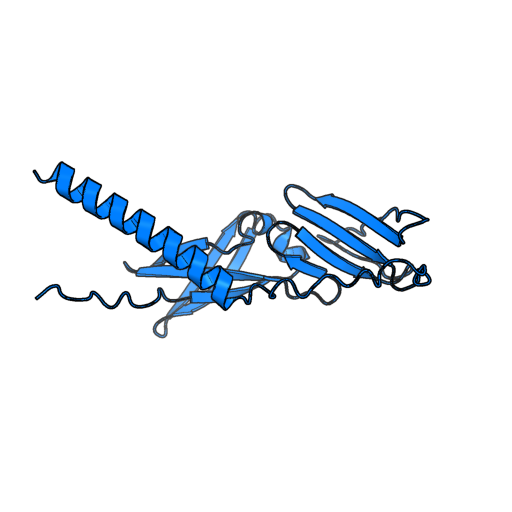1.404 1.00 84.19 100 PHE A N 1
ATOM 806 C CA . PHE A 1 100 ? 9.113 -0.065 -21.404 1.00 84.19 100 PHE A CA 1
ATOM 807 C C . PHE A 1 100 ? 9.007 0.520 -22.809 1.00 84.19 100 PHE A C 1
ATOM 809 O O . PHE A 1 100 ? 9.488 -0.060 -23.788 1.00 84.19 100 PHE A O 1
ATOM 816 N N . ASP A 1 101 ? 8.432 1.717 -22.908 1.00 83.25 101 ASP A N 1
ATOM 817 C CA . ASP A 1 101 ? 8.478 2.481 -24.146 1.00 83.25 101 ASP A CA 1
ATOM 818 C C . ASP A 1 101 ? 9.936 2.838 -24.477 1.00 83.25 101 ASP A C 1
ATOM 820 O O . ASP A 1 101 ? 10.653 3.443 -23.681 1.00 83.25 101 ASP A O 1
ATOM 824 N N . LYS A 1 102 ? 10.388 2.463 -25.678 1.00 79.44 102 LYS A N 1
ATOM 825 C CA . LYS A 1 102 ? 11.786 2.633 -26.105 1.00 79.44 102 LYS A CA 1
ATOM 826 C C . LYS A 1 102 ? 12.221 4.099 -26.240 1.00 79.44 102 LYS A C 1
ATOM 828 O O . LYS A 1 102 ? 13.419 4.358 -26.297 1.00 79.44 102 LYS A O 1
ATOM 833 N N . LYS A 1 103 ? 11.281 5.043 -26.362 1.00 79.88 103 LYS A N 1
ATOM 834 C CA . LYS A 1 103 ? 11.553 6.482 -26.500 1.00 79.88 103 LYS A CA 1
ATOM 835 C C . LYS A 1 103 ? 11.560 7.188 -25.149 1.00 79.88 103 LYS A C 1
ATOM 837 O O . LYS A 1 103 ? 12.398 8.061 -24.948 1.00 79.88 103 LYS A O 1
ATOM 842 N N . THR A 1 104 ? 10.630 6.851 -24.258 1.00 78.44 104 THR A N 1
ATOM 843 C CA . THR A 1 104 ? 10.476 7.536 -22.962 1.00 78.44 104 THR A CA 1
ATOM 844 C C . THR A 1 104 ? 11.133 6.794 -21.802 1.00 78.44 104 THR A C 1
ATOM 846 O O . THR A 1 104 ? 11.427 7.411 -20.784 1.00 78.44 104 THR A O 1
ATOM 849 N N . GLY A 1 105 ? 11.384 5.488 -21.933 1.00 81.69 105 GLY A N 1
ATOM 850 C CA . GLY A 1 105 ? 11.867 4.644 -20.837 1.00 81.69 105 GLY A CA 1
ATOM 851 C C . GLY A 1 105 ? 10.823 4.412 -19.744 1.00 81.69 105 GLY A C 1
ATOM 852 O O . GLY A 1 105 ? 11.181 4.023 -18.633 1.00 81.69 105 GLY A O 1
ATOM 853 N N . ILE A 1 106 ? 9.543 4.676 -20.031 1.00 84.88 106 ILE A N 1
ATOM 854 C CA . ILE A 1 106 ? 8.440 4.564 -19.072 1.00 84.88 106 ILE A CA 1
ATOM 855 C C . ILE A 1 106 ? 7.599 3.339 -19.419 1.00 84.88 106 ILE A C 1
ATOM 857 O O . ILE A 1 106 ? 7.180 3.164 -20.563 1.00 84.88 106 ILE A O 1
ATOM 861 N N . CYS A 1 107 ? 7.318 2.507 -18.420 1.00 85.81 107 CYS A N 1
ATOM 862 C CA . CYS A 1 107 ? 6.273 1.498 -18.484 1.00 85.81 107 CYS A CA 1
ATOM 863 C C . CYS A 1 107 ? 5.055 2.002 -17.704 1.00 85.81 107 CYS A C 1
ATOM 865 O O . CYS A 1 107 ? 5.173 2.409 -16.547 1.00 85.81 107 CYS A O 1
ATOM 867 N N . CYS A 1 108 ? 3.888 1.971 -18.346 1.00 86.50 108 CYS A N 1
ATOM 868 C CA . CYS A 1 108 ? 2.610 2.242 -17.704 1.00 86.50 108 CYS A CA 1
ATOM 869 C C . CYS A 1 108 ? 1.783 0.960 -17.700 1.00 86.50 108 CYS A C 1
ATOM 871 O O . CYS A 1 108 ? 1.510 0.391 -18.758 1.00 86.50 108 CYS A O 1
ATOM 873 N N . LYS A 1 109 ? 1.379 0.505 -16.515 1.00 85.44 109 LYS A N 1
ATOM 874 C CA . LYS A 1 109 ? 0.561 -0.698 -16.350 1.00 85.44 109 LYS A CA 1
ATOM 875 C C . LYS A 1 109 ? -0.518 -0.439 -15.317 1.00 85.44 109 LYS A C 1
ATOM 877 O O . LYS A 1 109 ? -0.272 0.206 -14.304 1.00 85.44 109 LYS A O 1
ATOM 882 N N . VAL A 1 110 ? -1.723 -0.924 -15.577 1.00 82.19 110 VAL A N 1
ATOM 883 C CA . VAL A 1 110 ? -2.824 -0.828 -14.616 1.00 82.19 110 VAL A CA 1
ATOM 884 C C . VAL A 1 110 ? -2.907 -2.146 -13.862 1.00 82.19 110 VAL A C 1
ATOM 886 O O . VAL A 1 110 ? -3.022 -3.203 -14.482 1.00 82.19 110 VAL A O 1
ATOM 889 N N . PHE A 1 111 ? -2.831 -2.070 -12.536 1.00 76.06 111 PHE A N 1
ATOM 890 C CA . PHE A 1 111 ? -3.057 -3.186 -11.625 1.00 76.06 111 PHE A CA 1
ATOM 891 C C . PHE A 1 111 ? -4.313 -2.883 -10.816 1.00 76.06 111 PHE A C 1
ATOM 893 O O . PHE A 1 111 ? -4.302 -2.003 -9.956 1.00 76.06 111 PHE A O 1
ATOM 900 N N . ASP A 1 112 ? -5.404 -3.584 -11.125 1.00 76.38 112 ASP A N 1
ATOM 901 C CA . ASP A 1 112 ? -6.731 -3.313 -10.567 1.00 76.38 112 ASP A CA 1
ATOM 902 C C . ASP A 1 112 ? -7.150 -1.840 -10.754 1.00 76.38 112 ASP A C 1
ATOM 904 O O . ASP A 1 112 ? -7.358 -1.382 -11.877 1.00 76.38 112 ASP A O 1
ATOM 908 N N . ASN A 1 113 ? -7.271 -1.089 -9.658 1.00 78.88 113 ASN A N 1
ATOM 909 C CA . ASN A 1 113 ? -7.635 0.326 -9.611 1.00 78.88 113 ASN A CA 1
ATOM 910 C C . ASN A 1 113 ? -6.422 1.272 -9.503 1.00 78.88 113 ASN A C 1
ATOM 912 O O . ASN A 1 113 ? -6.611 2.490 -9.449 1.00 78.88 113 ASN A O 1
ATOM 916 N N . ILE A 1 114 ? -5.196 0.738 -9.481 1.00 84.12 114 ILE A N 1
ATOM 917 C CA . ILE A 1 114 ? -3.956 1.504 -9.330 1.00 84.12 114 ILE A CA 1
ATOM 918 C C . ILE A 1 114 ? -3.220 1.588 -10.667 1.00 84.12 114 ILE A C 1
ATOM 920 O O . ILE A 1 114 ? -2.938 0.579 -11.319 1.00 84.12 114 ILE A O 1
ATOM 924 N N . LYS A 1 115 ? -2.856 2.809 -11.069 1.00 87.81 115 LYS A N 1
ATOM 925 C CA . LYS A 1 115 ? -1.967 3.031 -12.217 1.00 87.81 115 LYS A CA 1
ATOM 926 C C . LYS A 1 115 ? -0.519 2.973 -11.758 1.00 87.81 115 LYS A C 1
ATOM 928 O O . LYS A 1 115 ? -0.131 3.697 -10.851 1.00 87.81 115 LYS A O 1
ATOM 933 N N . MET A 1 116 ? 0.287 2.140 -12.391 1.00 88.19 116 MET A N 1
ATOM 934 C CA . MET A 1 116 ? 1.708 2.021 -12.107 1.00 88.19 116 MET A CA 1
ATOM 935 C C . MET A 1 116 ? 2.521 2.674 -13.218 1.00 88.19 116 MET A C 1
ATOM 937 O O . MET A 1 116 ? 2.350 2.344 -14.391 1.00 88.19 116 MET A O 1
ATOM 941 N N . PHE A 1 117 ? 3.422 3.565 -12.821 1.00 88.25 117 PHE A N 1
ATOM 942 C CA . PHE A 1 117 ? 4.398 4.238 -13.661 1.00 88.25 117 PHE A CA 1
ATOM 943 C C . PHE A 1 117 ? 5.788 3.828 -13.198 1.00 88.25 117 PHE A C 1
ATOM 945 O O . PHE A 1 117 ? 6.209 4.149 -12.086 1.00 88.25 117 PHE A O 1
ATOM 952 N N . LEU A 1 118 ? 6.495 3.094 -14.047 1.00 88.44 118 LEU A N 1
ATOM 953 C CA . LEU A 1 118 ? 7.842 2.629 -13.766 1.00 88.44 118 LEU A CA 1
ATOM 954 C C . LEU A 1 118 ? 8.806 3.257 -14.764 1.00 88.44 118 LEU A C 1
ATOM 956 O O . LEU A 1 118 ? 8.625 3.131 -15.973 1.00 88.44 118 LEU A O 1
ATOM 960 N N . HIS A 1 119 ? 9.824 3.933 -14.249 1.00 88.19 119 HIS A N 1
ATOM 961 C CA . HIS A 1 119 ? 10.826 4.630 -15.043 1.00 88.19 119 HIS A CA 1
ATOM 962 C C . HIS A 1 119 ? 12.146 3.855 -15.019 1.00 88.19 119 HIS A C 1
ATOM 964 O O . HIS A 1 119 ? 12.666 3.540 -13.944 1.00 88.19 119 HIS A O 1
ATOM 970 N N . LEU A 1 120 ? 12.723 3.596 -16.192 1.00 85.69 120 LEU A N 1
ATOM 971 C CA . LEU A 1 120 ? 14.071 3.044 -16.297 1.00 85.69 120 LEU A CA 1
ATOM 972 C C . LEU A 1 120 ? 15.112 4.106 -15.932 1.00 85.69 120 LEU A C 1
ATOM 974 O O . LEU A 1 120 ? 15.195 5.169 -16.551 1.00 85.69 120 LEU A O 1
ATOM 978 N N . LYS A 1 121 ? 15.961 3.792 -14.952 1.00 80.69 121 LYS A N 1
ATOM 979 C CA . LYS A 1 121 ? 17.121 4.622 -14.589 1.00 80.69 121 LYS A CA 1
ATOM 980 C C . LYS A 1 121 ? 18.187 4.642 -15.687 1.00 80.69 121 LYS A C 1
ATOM 982 O O . LYS A 1 121 ? 18.912 5.625 -15.803 1.00 80.69 121 LYS A O 1
ATOM 987 N N . ASP A 1 122 ? 18.246 3.578 -16.484 1.00 69.50 122 ASP A N 1
ATOM 988 C CA . ASP A 1 122 ? 19.284 3.355 -17.496 1.00 69.50 122 ASP A CA 1
ATOM 989 C C . ASP A 1 122 ? 19.001 4.097 -18.810 1.00 69.50 122 ASP A C 1
ATOM 991 O O . ASP A 1 122 ? 19.875 4.197 -19.672 1.00 69.50 122 ASP A O 1
ATOM 995 N N . THR A 1 123 ? 17.787 4.629 -18.986 1.00 62.12 123 THR A N 1
ATOM 996 C CA . THR A 1 123 ? 17.456 5.420 -20.171 1.00 62.12 123 THR A CA 1
ATOM 997 C C . THR A 1 123 ? 18.299 6.697 -20.162 1.00 62.12 123 THR A C 1
ATOM 999 O O . THR A 1 123 ? 18.186 7.483 -19.214 1.00 62.12 123 THR A O 1
ATOM 1002 N N . PRO A 1 124 ? 19.144 6.950 -21.184 1.00 51.09 124 PRO A N 1
ATOM 1003 C CA . PRO A 1 124 ? 19.875 8.204 -21.262 1.00 51.09 124 PRO A CA 1
ATOM 1004 C C . PRO A 1 124 ? 18.850 9.330 -21.237 1.00 51.09 124 PRO A C 1
ATOM 1006 O O . PRO A 1 124 ? 17.910 9.311 -22.033 1.00 51.09 124 PRO A O 1
ATOM 1009 N N . LYS A 1 125 ? 19.007 10.272 -20.296 1.00 49.41 125 LYS A N 1
ATOM 1010 C CA . LYS A 1 125 ? 18.150 11.456 -20.171 1.00 49.41 125 LYS A CA 1
ATOM 1011 C C . LYS A 1 125 ? 18.101 12.149 -21.529 1.00 49.41 125 LYS A C 1
ATOM 1013 O O . LYS A 1 125 ? 19.004 12.909 -21.875 1.00 49.41 125 LYS A O 1
ATOM 1018 N N . SER A 1 126 ? 17.078 11.853 -22.327 1.00 42.88 126 SER A N 1
ATOM 1019 C CA . SER A 1 126 ? 16.844 12.602 -23.547 1.00 42.88 126 SER A CA 1
ATOM 1020 C C . SER A 1 126 ? 16.553 14.041 -23.121 1.00 42.88 126 SER A C 1
ATOM 1022 O O . SER A 1 126 ? 15.922 14.289 -22.094 1.00 42.88 126 SER A O 1
ATOM 1024 N N . ILE A 1 127 ? 17.109 14.978 -23.879 1.00 46.34 127 ILE A N 1
ATOM 1025 C CA . ILE A 1 127 ? 17.339 16.402 -23.584 1.00 46.34 127 ILE A CA 1
ATOM 1026 C C . ILE A 1 127 ? 16.036 17.228 -23.376 1.00 46.34 127 ILE A C 1
ATOM 1028 O O . ILE A 1 127 ? 16.033 18.442 -23.514 1.00 46.34 127 ILE A O 1
ATOM 1032 N N . ASN A 1 128 ? 14.904 16.616 -23.010 1.00 41.66 128 ASN A N 1
ATOM 1033 C CA . ASN A 1 128 ? 13.594 17.275 -22.962 1.00 41.66 128 ASN A CA 1
ATOM 1034 C C . ASN A 1 128 ? 12.721 17.020 -21.718 1.00 41.66 128 ASN A C 1
ATOM 1036 O O . ASN A 1 128 ? 11.519 17.277 -21.772 1.00 41.66 128 ASN A O 1
ATOM 1040 N N . GLU A 1 129 ? 13.297 16.640 -20.574 1.00 44.81 129 GLU A N 1
ATOM 1041 C CA . GLU A 1 129 ? 12.593 16.693 -19.272 1.00 44.81 129 GLU A CA 1
ATOM 1042 C C . GLU A 1 129 ? 13.309 17.550 -18.209 1.00 44.81 129 GLU A C 1
ATOM 1044 O O . GLU A 1 129 ? 13.122 17.382 -17.012 1.00 44.81 129 GLU A O 1
ATOM 1049 N N . GLU A 1 130 ? 14.050 18.570 -18.651 1.00 37.12 130 GLU A N 1
ATOM 1050 C CA . GLU A 1 130 ? 14.138 19.847 -17.924 1.00 37.12 130 GLU A CA 1
ATOM 1051 C C . GLU A 1 130 ? 13.159 20.862 -18.542 1.00 37.12 130 GLU A C 1
ATOM 1053 O O . GLU A 1 130 ? 13.431 22.053 -18.692 1.00 37.12 130 GLU A O 1
ATOM 1058 N N . LYS A 1 131 ? 11.934 20.429 -18.874 1.00 37.31 131 LYS A N 1
ATOM 1059 C CA . LYS A 1 131 ? 10.841 21.388 -18.733 1.00 37.31 131 LYS A CA 1
ATOM 1060 C C . LYS A 1 131 ? 10.779 21.663 -17.248 1.00 37.31 131 LYS A C 1
ATOM 1062 O O . LYS A 1 131 ? 10.330 20.802 -16.504 1.00 37.31 131 LYS A O 1
ATOM 1067 N N . LYS A 1 132 ? 11.270 22.844 -16.852 1.00 45.03 132 LYS A N 1
ATOM 1068 C CA . LYS A 1 132 ? 10.907 23.530 -15.614 1.00 45.03 132 LYS A CA 1
ATOM 1069 C C . LYS A 1 132 ? 9.435 23.241 -15.357 1.00 45.03 132 LYS A C 1
ATOM 1071 O O . LYS A 1 132 ? 8.558 23.929 -15.884 1.00 45.03 132 LYS A O 1
ATOM 1076 N N . GLU A 1 133 ? 9.166 22.208 -14.572 1.00 35.59 133 GLU A N 1
ATOM 1077 C CA . GLU A 1 133 ? 7.914 22.093 -13.877 1.00 35.59 133 GLU A CA 1
ATOM 1078 C C . GLU A 1 133 ? 8.004 23.269 -12.919 1.00 35.59 133 GLU A C 1
ATOM 1080 O O . GLU A 1 133 ? 8.746 23.249 -11.936 1.00 35.59 133 GLU A O 1
ATOM 1085 N N . ALA A 1 134 ? 7.405 24.393 -13.334 1.00 36.25 134 ALA A N 1
ATOM 1086 C CA . ALA A 1 134 ? 7.209 25.537 -12.467 1.00 36.25 134 ALA A CA 1
ATOM 1087 C C . ALA A 1 134 ? 6.801 24.960 -11.125 1.00 36.25 134 ALA A C 1
ATOM 1089 O O . ALA A 1 134 ? 5.886 24.141 -11.141 1.00 36.25 134 ALA A O 1
ATOM 1090 N N . SER A 1 135 ? 7.513 25.319 -10.047 1.00 37.25 135 SER A N 1
ATOM 1091 C CA . SER A 1 135 ? 7.264 24.841 -8.687 1.00 37.25 135 SER A CA 1
ATOM 1092 C C . SER A 1 135 ? 5.759 24.834 -8.426 1.00 37.25 135 SER A C 1
ATOM 1094 O O . SER A 1 135 ? 5.156 25.825 -8.008 1.00 37.25 135 SER A O 1
ATOM 1096 N N . LYS A 1 136 ? 5.115 23.713 -8.742 1.00 49.84 136 LYS A N 1
ATOM 1097 C CA . LYS A 1 136 ? 3.757 23.437 -8.347 1.00 49.84 136 LYS A CA 1
ATOM 1098 C C . LYS A 1 136 ? 3.995 23.059 -6.920 1.00 49.84 136 LYS A C 1
ATOM 1100 O O . LYS A 1 136 ? 4.496 21.966 -6.680 1.00 49.84 136 LYS A O 1
ATOM 1105 N N . LYS A 1 137 ? 3.776 24.038 -6.030 1.00 42.47 137 LYS A N 1
ATOM 1106 C CA . LYS A 1 137 ? 3.792 23.881 -4.575 1.00 42.47 137 LYS A CA 1
ATOM 1107 C C . LYS A 1 137 ? 3.492 22.428 -4.271 1.00 42.47 137 LYS A C 1
ATOM 1109 O O . LYS A 1 137 ? 2.349 22.013 -4.479 1.00 42.47 137 LYS A O 1
ATOM 1114 N N . GLU A 1 138 ? 4.515 21.678 -3.863 1.00 40.62 138 GLU A N 1
ATOM 1115 C CA . GLU A 1 138 ? 4.312 20.336 -3.353 1.00 40.62 138 GLU A CA 1
ATOM 1116 C C . GLU A 1 138 ? 3.178 20.470 -2.351 1.00 40.62 138 GLU A C 1
ATOM 1118 O O . GLU A 1 138 ? 3.238 21.276 -1.409 1.00 40.62 138 GLU A O 1
ATOM 1123 N N . MET A 1 139 ? 2.067 19.794 -2.631 1.00 42.22 139 MET A N 1
ATOM 1124 C CA . MET A 1 139 ? 0.969 19.755 -1.695 1.00 42.22 139 MET A CA 1
ATOM 1125 C C . MET A 1 139 ? 1.477 18.847 -0.587 1.00 42.22 139 MET A C 1
ATOM 1127 O O . MET A 1 139 ? 1.327 17.634 -0.636 1.00 42.22 139 MET A O 1
ATOM 1131 N N . SER A 1 140 ? 2.205 19.463 0.347 1.00 43.88 140 SER A N 1
ATOM 1132 C CA . SER A 1 140 ? 2.703 18.825 1.552 1.00 43.88 140 SER A CA 1
ATOM 1133 C C . SER A 1 140 ? 1.556 18.023 2.156 1.00 43.88 140 SER A C 1
ATOM 1135 O O . SER A 1 140 ? 0.397 18.439 2.079 1.00 43.88 140 SER A O 1
ATOM 1137 N N . THR A 1 141 ? 1.867 16.887 2.765 1.00 53.91 141 THR A N 1
ATOM 1138 C CA . THR A 1 141 ? 0.930 16.020 3.492 1.00 53.91 141 THR A CA 1
ATOM 1139 C C . THR A 1 141 ? -0.021 16.833 4.384 1.00 53.91 141 THR A C 1
ATOM 1141 O O . THR A 1 141 ? -1.202 16.521 4.496 1.00 53.91 141 THR A O 1
ATOM 1144 N N . VAL A 1 142 ? 0.453 17.971 4.909 1.00 48.69 142 VAL A N 1
ATOM 1145 C CA . VAL A 1 142 ? -0.311 18.959 5.685 1.00 48.69 142 VAL A CA 1
ATOM 1146 C C . VAL A 1 142 ? -1.423 19.646 4.876 1.00 48.69 142 VAL A C 1
ATOM 1148 O O . VAL A 1 142 ? -2.501 19.897 5.406 1.00 48.69 142 VAL A O 1
ATOM 1151 N N . ASN A 1 143 ? -1.204 19.975 3.603 1.00 47.34 143 ASN A N 1
ATOM 1152 C CA . ASN A 1 143 ? -2.221 20.562 2.725 1.00 47.34 143 ASN A CA 1
ATOM 1153 C C . ASN A 1 143 ? -3.281 19.538 2.296 1.00 47.34 143 ASN A C 1
ATOM 1155 O O . ASN A 1 143 ? -4.453 19.909 2.196 1.00 47.34 143 ASN A O 1
ATOM 1159 N N . SER A 1 144 ? -2.903 18.271 2.102 1.00 54.31 144 SER A N 1
ATOM 1160 C CA . SER A 1 144 ? -3.856 17.174 1.877 1.00 54.31 144 SER A CA 1
ATOM 1161 C C . SER A 1 144 ? -4.706 16.924 3.125 1.00 54.31 144 SER A C 1
ATOM 1163 O O . SER A 1 144 ? -5.932 16.932 3.034 1.00 54.31 144 SER A O 1
ATOM 1165 N N . LEU A 1 145 ? -4.077 16.871 4.307 1.00 54.16 145 LEU A N 1
ATOM 1166 C CA . LEU A 1 145 ? -4.753 16.805 5.610 1.00 54.16 145 LEU A CA 1
ATOM 1167 C C . LEU A 1 145 ? -5.706 17.986 5.830 1.00 54.16 145 LEU A C 1
ATOM 1169 O O . LEU A 1 145 ? -6.843 17.787 6.237 1.00 54.16 145 LEU A O 1
ATOM 1173 N N . LYS A 1 146 ? -5.297 19.220 5.508 1.00 55.94 146 LYS A N 1
ATOM 1174 C CA . LYS A 1 146 ? -6.166 20.406 5.621 1.00 55.94 146 LYS A CA 1
ATOM 1175 C C . LYS A 1 146 ? -7.363 20.351 4.674 1.00 55.94 146 LYS A C 1
ATOM 1177 O O . LYS A 1 146 ? -8.461 20.747 5.061 1.00 55.94 146 LYS A O 1
ATOM 1182 N N . LYS A 1 147 ? -7.170 19.884 3.437 1.00 57.28 147 LYS A N 1
ATOM 1183 C CA . LYS A 1 147 ? -8.253 19.753 2.452 1.00 57.28 147 LYS A CA 1
ATOM 1184 C C . LYS A 1 147 ? -9.235 18.650 2.858 1.00 57.28 147 LYS A C 1
ATOM 1186 O O . LYS A 1 147 ? -10.440 18.858 2.758 1.00 57.28 147 LYS A O 1
ATOM 1191 N N . PHE A 1 148 ? -8.726 17.533 3.372 1.00 56.28 148 PHE A N 1
ATOM 1192 C CA . PHE A 1 148 ? -9.532 16.425 3.875 1.00 56.28 148 PHE A CA 1
ATOM 1193 C C . PHE A 1 148 ? -10.286 16.791 5.160 1.00 56.28 148 PHE A C 1
ATOM 1195 O O . PHE A 1 148 ? -11.492 16.592 5.246 1.00 56.28 148 PHE A O 1
ATOM 1202 N N . HIS A 1 149 ? -9.621 17.449 6.111 1.00 56.88 149 HIS A N 1
ATOM 1203 C CA . HIS A 1 149 ? -10.257 17.983 7.314 1.00 56.88 149 HIS A CA 1
ATOM 1204 C C . HIS A 1 149 ? -11.392 18.956 6.972 1.00 56.88 149 HIS A C 1
ATOM 1206 O O . HIS A 1 149 ? -12.482 18.856 7.522 1.00 56.88 149 HIS A O 1
ATOM 1212 N N . LYS A 1 150 ? -11.186 19.844 5.988 1.00 63.88 150 LYS A N 1
ATOM 1213 C CA . LYS A 1 150 ? -12.245 20.739 5.502 1.00 63.88 150 LYS A CA 1
ATOM 1214 C C . LYS A 1 150 ? -13.454 19.969 4.949 1.00 63.88 150 LYS A C 1
ATOM 1216 O O . LYS A 1 150 ? -14.582 20.385 5.194 1.00 63.88 150 LYS A O 1
ATOM 1221 N N . LEU A 1 151 ? -13.229 18.866 4.231 1.00 56.25 151 LEU A N 1
ATOM 1222 C CA . LEU A 1 151 ? -14.299 18.004 3.712 1.00 56.25 151 LEU A CA 1
ATOM 1223 C C . LEU A 1 151 ? -15.046 17.265 4.834 1.00 56.25 151 LEU A C 1
ATOM 1225 O O . LEU A 1 151 ? -16.268 17.151 4.767 1.00 56.25 151 LEU A O 1
ATOM 1229 N N . LEU A 1 152 ? -14.343 16.809 5.876 1.00 54.03 152 LEU A N 1
ATOM 1230 C CA . LEU A 1 152 ? -14.956 16.185 7.053 1.00 54.03 152 LEU A CA 1
ATOM 1231 C C . LEU A 1 152 ? -15.827 17.176 7.831 1.00 54.03 152 LEU A C 1
ATOM 1233 O O . LEU A 1 152 ? -16.990 16.881 8.088 1.00 54.03 152 LEU A O 1
ATOM 1237 N N . CYS A 1 153 ? -15.322 18.382 8.106 1.00 53.59 153 CYS A N 1
ATOM 1238 C CA . CYS A 1 153 ? -16.095 19.411 8.806 1.00 53.59 153 CYS A CA 1
ATOM 1239 C C . CYS A 1 153 ? -17.336 19.855 8.015 1.00 53.59 153 CYS A C 1
ATOM 1241 O O . CYS A 1 153 ? -18.358 20.184 8.609 1.00 53.59 153 CYS A O 1
ATOM 1243 N N . GLN A 1 154 ? -17.276 19.852 6.677 1.00 53.84 154 GLN A N 1
ATOM 1244 C CA . GLN A 1 154 ? -18.449 20.119 5.836 1.00 53.84 154 GLN A CA 1
ATOM 1245 C C . GLN A 1 154 ? -19.500 19.003 5.925 1.00 53.84 154 GLN A C 1
ATOM 1247 O O . GLN A 1 154 ? -20.692 19.297 5.899 1.00 53.84 154 GLN A O 1
ATOM 1252 N N . LYS A 1 155 ? -19.079 17.739 6.056 1.00 54.66 155 LYS A N 1
ATOM 1253 C CA . LYS A 1 155 ? -19.994 16.602 6.235 1.00 54.66 155 LYS A CA 1
ATOM 1254 C C . LYS A 1 155 ? -20.598 16.544 7.641 1.00 54.66 155 LYS A C 1
ATOM 1256 O O . LYS A 1 155 ? -21.788 16.280 7.752 1.00 54.66 155 LYS A O 1
ATOM 1261 N N . GLU A 1 156 ? -19.826 16.835 8.689 1.00 53.59 156 GLU A N 1
ATOM 1262 C CA . GLU A 1 156 ? -20.345 16.958 10.064 1.00 53.59 156 GLU A CA 1
ATOM 1263 C C . GLU A 1 156 ? -21.346 18.106 10.199 1.00 53.59 156 GLU A C 1
ATOM 1265 O O . GLU A 1 156 ? -22.382 17.940 10.833 1.00 53.59 156 GLU A O 1
ATOM 1270 N N . TYR A 1 157 ? -21.083 19.251 9.558 1.00 50.22 157 TYR A N 1
ATOM 1271 C CA . TYR A 1 157 ? -22.045 20.352 9.510 1.00 50.22 157 TYR A CA 1
ATOM 1272 C C . TYR A 1 157 ? -23.378 19.904 8.887 1.00 50.22 157 TYR A C 1
ATOM 1274 O O . TYR A 1 157 ? -24.440 20.202 9.424 1.00 50.22 157 TYR A O 1
ATOM 1282 N N . TYR A 1 158 ? -23.320 19.116 7.810 1.00 45.75 158 TYR A N 1
ATOM 1283 C CA . TYR A 1 158 ? -24.511 18.585 7.143 1.00 45.75 158 TYR A CA 1
ATOM 1284 C C . TYR A 1 158 ? -25.265 17.552 7.998 1.00 45.75 158 TYR A C 1
ATOM 1286 O O . TYR A 1 158 ? -26.492 17.530 8.003 1.00 45.75 158 TYR A O 1
ATOM 1294 N N . LEU A 1 159 ? -24.545 16.711 8.749 1.00 47.06 159 LEU A N 1
ATOM 1295 C CA . LEU A 1 159 ? -25.141 15.750 9.684 1.00 47.06 159 LEU A CA 1
ATOM 1296 C C . LEU A 1 159 ? -25.821 16.449 10.868 1.00 47.06 159 LEU A C 1
ATOM 1298 O O . LEU A 1 159 ? -26.932 16.074 11.227 1.00 47.06 159 LEU A O 1
ATOM 1302 N N . ASN A 1 160 ? -25.208 17.505 11.408 1.00 49.53 160 ASN A N 1
ATOM 1303 C CA . ASN A 1 160 ? -25.805 18.310 12.474 1.00 49.53 160 ASN A CA 1
ATOM 1304 C C . ASN A 1 160 ? -27.037 19.095 11.996 1.00 49.53 160 ASN A C 1
ATOM 1306 O O . ASN A 1 160 ? -27.999 19.222 12.750 1.00 49.53 160 ASN A O 1
ATOM 1310 N N . GLU A 1 161 ? -27.049 19.606 10.756 1.00 51.78 161 GLU A N 1
ATOM 1311 C CA . GLU A 1 161 ? -28.257 20.210 10.167 1.00 51.78 161 GLU A CA 1
ATOM 1312 C C . GLU A 1 161 ? -29.372 19.170 9.973 1.00 51.78 161 GLU A C 1
ATOM 1314 O O . GLU A 1 161 ? -30.536 19.456 10.258 1.00 51.78 161 GLU A O 1
ATOM 1319 N N . LEU A 1 162 ? -29.034 17.946 9.555 1.00 46.47 162 LEU A N 1
ATOM 1320 C CA . LEU A 1 162 ? -29.998 16.849 9.418 1.00 46.47 162 LEU A CA 1
ATOM 1321 C C . LEU A 1 162 ? -30.579 16.408 10.768 1.00 46.47 162 LEU A C 1
ATOM 1323 O O . LEU A 1 162 ? -31.792 16.237 10.862 1.00 46.47 162 LEU A O 1
ATOM 1327 N N . GLU A 1 163 ? -29.765 16.287 11.821 1.00 49.38 163 GLU A N 1
ATOM 1328 C CA . GLU A 1 163 ? -30.264 16.035 13.181 1.00 49.38 163 GLU A CA 1
ATOM 1329 C C . GLU A 1 163 ? -31.169 17.173 13.665 1.00 49.38 163 GLU A C 1
ATOM 1331 O O . GLU A 1 163 ? -32.271 16.917 14.144 1.00 49.38 163 GLU A O 1
ATOM 1336 N N . HIS A 1 164 ? -30.779 18.435 13.465 1.00 49.25 164 HIS A N 1
ATOM 1337 C CA . HIS A 1 164 ? -31.623 19.576 13.834 1.00 49.25 164 HIS A CA 1
ATOM 1338 C C . HIS A 1 164 ? -32.954 19.636 13.071 1.00 49.25 164 HIS A C 1
ATOM 1340 O O . HIS A 1 164 ? -33.921 20.199 13.582 1.00 49.25 164 HIS A O 1
ATOM 1346 N N . THR A 1 165 ? -33.009 19.070 11.864 1.00 47.12 165 THR A N 1
ATOM 1347 C CA . THR A 1 165 ? -34.233 18.978 11.053 1.00 47.12 165 THR A CA 1
ATOM 1348 C C . THR A 1 165 ? -35.113 17.793 11.468 1.00 47.12 165 THR A C 1
ATOM 1350 O O . THR A 1 165 ? -36.309 17.813 11.214 1.00 47.12 165 THR A O 1
ATOM 1353 N N . LEU A 1 166 ? -34.547 16.765 12.109 1.00 42.38 166 LEU A N 1
ATOM 1354 C CA . LEU A 1 166 ? -35.282 15.592 12.606 1.00 42.38 166 LEU A CA 1
ATOM 1355 C C . LEU A 1 166 ? -35.884 15.797 14.005 1.00 42.38 166 LEU A C 1
ATOM 1357 O O . LEU A 1 166 ? -36.832 15.101 14.361 1.00 42.38 166 LEU A O 1
ATOM 1361 N N . TYR A 1 167 ? -35.329 16.719 14.797 1.00 44.81 167 TYR A N 1
ATOM 1362 C CA . TYR A 1 167 ? -35.795 17.043 16.154 1.00 44.81 167 TYR A CA 1
ATOM 1363 C C . TYR A 1 167 ? -36.626 18.339 16.248 1.00 44.81 167 TYR A C 1
ATOM 1365 O O . TYR A 1 167 ? -36.985 18.746 17.354 1.00 44.81 167 TYR A O 1
ATOM 1373 N N . ASN A 1 168 ? -36.945 18.959 15.108 1.00 40.47 168 ASN A N 1
ATOM 1374 C CA . ASN A 1 168 ? -37.954 20.017 14.957 1.00 40.47 168 ASN A CA 1
ATOM 1375 C C . ASN A 1 168 ? -39.146 19.491 14.154 1.00 40.47 168 ASN A C 1
ATOM 1377 O O . ASN A 1 168 ? -40.261 20.012 14.375 1.00 40.47 168 ASN A O 1
#

pLDDT: mean 73.41, std 18.47, range [35.59, 95.62]

Sequence (168 aa):
MQSRYKIQPLPTFIIEVTLDELFSDSITKTIEYNSCYIDINISNPKNYLEGFSICFASNVLFIIIELKDNIFKLKGNELHGYCTSDQPIIINGKKIEFDFDKKTGICCKVFDNIKMFLHLKDTPKSINEEKKEASKKEMSTVNSLKKFHKLLCQKEYYLNELEHTLYN

Foldseek 3Di:
DPPPPPPDPAAEEEDEDELQCLQDQWDWDWDADPNDIDIDIDGNNLVQQQWDWDDDPNGIYTYHYFYDDPFWGRDPQETEGEDAPPDFDAHNNDTDDFDADPPQQWGWDDDPSHIYIYHHPPPPPDPPPPPPPPCPPPCPPVNSSVVVVVVVVVVVVVVVVVVVVVVD

Secondary structure (DSSP, 8-state):
-------PPPPEEEEEE-HHHHTSSEEEEEEEETTEEEEEEEESGGG-TT-EEEEETTEEEEEEEEE--SSEEEETTEEEEEE-TT--EEETTEEEP----TTT-EEEEEETTEEEEEEETTS---TT------------HHHHHHHHHHHHHHHHHHHHHHHHHH--

Radius of gyration: 20.84 Å; chains: 1; bounding box: 58×49×53 Å